Protein AF-A0ABD7N9N2-F1 (afdb_monomer_lite)

Foldseek 3Di:
DPQQDKFKWWWQKFAADPVGTDDRIDIAIDSDQVRRVVRVCVVGVGPDTDTPDTIDTCRVVVVVVVVVVVVVVVD

Radius of gyration: 14.67 Å; chains: 1; bounding box: 42×22×39 Å

Organism: NCBI:txid1463165

Structure (mmCIF, N/CA/C/O backbone):
data_AF-A0ABD7N9N2-F1
#
_entry.id   AF-A0ABD7N9N2-F1
#
loop_
_atom_site.group_PDB
_atom_site.id
_atom_site.type_symbol
_atom_site.label_atom_id
_atom_site.label_alt_id
_atom_site.label_comp_id
_atom_site.label_asym_id
_atom_site.label_entity_id
_atom_site.label_seq_id
_atom_site.pdbx_PDB_ins_code
_atom_site.Cartn_x
_atom_site.Cartn_y
_atom_site.Cartn_z
_atom_site.occupancy
_atom_site.B_iso_or_equiv
_atom_site.auth_seq_id
_atom_site.auth_comp_id
_atom_site.auth_asym_id
_atom_site.auth_atom_id
_atom_site.pdbx_PDB_model_num
ATOM 1 N N . MET A 1 1 ? 5.390 -14.867 21.607 1.00 49.28 1 MET A N 1
ATOM 2 C CA . MET A 1 1 ? 5.362 -13.849 20.535 1.00 49.28 1 MET A CA 1
ATOM 3 C C . MET A 1 1 ? 3.929 -13.363 20.434 1.00 49.28 1 MET A C 1
ATOM 5 O O . MET A 1 1 ? 3.061 -14.190 20.204 1.00 49.28 1 MET A O 1
ATOM 9 N N . GLN A 1 2 ? 3.656 -12.090 20.718 1.00 52.22 2 GLN A N 1
ATOM 10 C CA . GLN A 1 2 ? 2.315 -11.529 20.538 1.00 52.22 2 GLN A CA 1
ATOM 11 C C . GLN A 1 2 ? 2.111 -11.346 19.028 1.00 52.22 2 GLN A C 1
ATOM 13 O O . GLN A 1 2 ? 2.873 -10.619 18.392 1.00 52.22 2 GLN A O 1
ATOM 18 N N . THR A 1 3 ? 1.173 -12.077 18.430 1.00 63.19 3 THR A N 1
ATOM 19 C CA . THR A 1 3 ? 0.848 -11.934 17.008 1.00 63.19 3 THR A CA 1
ATOM 20 C C . THR A 1 3 ? 0.230 -10.553 16.822 1.00 63.19 3 THR A C 1
ATOM 22 O O . THR A 1 3 ? -0.825 -10.271 17.387 1.00 63.19 3 THR A O 1
ATOM 25 N N . GLN A 1 4 ? 0.910 -9.663 16.101 1.00 74.44 4 GLN A N 1
ATOM 26 C CA . GLN A 1 4 ? 0.367 -8.342 15.780 1.00 74.44 4 GLN A CA 1
ATOM 27 C C . GLN A 1 4 ? -0.958 -8.523 15.020 1.00 74.44 4 GLN A C 1
ATOM 29 O O . GLN A 1 4 ? -1.097 -9.482 14.273 1.00 74.44 4 GLN A O 1
ATOM 34 N N . ALA A 1 5 ? -1.969 -7.683 15.234 1.00 86.50 5 ALA A N 1
ATOM 35 C CA . ALA A 1 5 ? -3.218 -7.821 14.481 1.00 86.50 5 ALA A CA 1
ATOM 36 C C . ALA A 1 5 ? -2.988 -7.487 12.998 1.00 86.50 5 ALA A C 1
ATOM 38 O O . ALA A 1 5 ? -2.115 -6.679 12.675 1.00 86.50 5 ALA A O 1
ATOM 39 N N . MET A 1 6 ? -3.769 -8.092 12.101 1.00 93.69 6 MET A N 1
ATOM 40 C CA . MET A 1 6 ? -3.750 -7.708 10.692 1.00 93.69 6 MET A CA 1
ATOM 41 C C . MET A 1 6 ? -4.431 -6.349 10.518 1.00 93.69 6 MET A C 1
ATOM 43 O O . MET A 1 6 ? -5.487 -6.106 11.099 1.00 93.69 6 MET A O 1
ATOM 47 N N . ARG A 1 7 ? -3.808 -5.468 9.736 1.00 96.31 7 ARG A N 1
ATOM 48 C CA . ARG A 1 7 ? -4.206 -4.069 9.540 1.00 96.31 7 ARG A CA 1
ATOM 49 C C . ARG A 1 7 ? -4.347 -3.766 8.056 1.00 96.31 7 ARG A C 1
ATOM 51 O O . ARG A 1 7 ? -3.813 -4.506 7.224 1.00 96.31 7 ARG A O 1
ATOM 58 N N . VAL A 1 8 ? -5.044 -2.683 7.729 1.00 97.75 8 VAL A N 1
ATOM 59 C CA . VAL A 1 8 ? -5.186 -2.205 6.350 1.00 97.75 8 VAL A CA 1
ATOM 60 C C . VAL A 1 8 ? -4.274 -1.004 6.151 1.00 97.75 8 VAL A C 1
ATOM 62 O O . VAL A 1 8 ? -4.430 0.019 6.812 1.00 97.75 8 VAL A O 1
ATOM 65 N N . TYR A 1 9 ? -3.338 -1.124 5.215 1.00 98.12 9 TYR A N 1
ATOM 66 C CA . TYR A 1 9 ? -2.430 -0.051 4.836 1.00 98.12 9 TYR A CA 1
ATOM 67 C C . TYR A 1 9 ? -2.785 0.506 3.463 1.00 98.12 9 TYR A C 1
ATOM 69 O O . TYR A 1 9 ? -3.039 -0.255 2.527 1.00 98.12 9 TYR A O 1
ATOM 77 N N . GLN A 1 10 ? -2.743 1.825 3.323 1.00 98.44 10 GLN A N 1
ATOM 78 C CA . GLN A 1 10 ? -2.743 2.506 2.040 1.00 98.44 10 GLN A CA 1
ATOM 79 C C . GLN A 1 10 ? -1.304 2.717 1.572 1.00 98.44 10 GLN A C 1
ATOM 81 O O . GLN A 1 10 ? -0.477 3.308 2.260 1.00 98.44 10 GLN A O 1
ATOM 86 N N . ILE A 1 11 ? -1.017 2.224 0.375 1.00 98.38 11 ILE A N 1
ATOM 87 C CA . ILE A 1 11 ? 0.224 2.458 -0.348 1.00 98.38 11 ILE A CA 1
ATOM 88 C C . ILE A 1 11 ? -0.028 3.546 -1.382 1.00 98.38 11 ILE A C 1
ATOM 90 O O . ILE A 1 11 ? -0.941 3.408 -2.200 1.00 98.38 11 ILE A O 1
ATOM 94 N N . THR A 1 12 ? 0.828 4.566 -1.383 1.00 98.25 12 THR A N 1
ATOM 95 C CA . THR A 1 12 ? 0.895 5.558 -2.455 1.00 98.25 12 THR A CA 1
ATOM 96 C C . THR A 1 12 ? 2.091 5.238 -3.343 1.00 98.25 12 THR A C 1
ATOM 98 O O . THR A 1 12 ? 3.243 5.317 -2.913 1.00 98.25 12 THR A O 1
ATOM 101 N N . PHE A 1 13 ? 1.835 4.846 -4.585 1.00 98.06 13 PHE A N 1
ATOM 102 C CA . PHE A 1 13 ? 2.863 4.444 -5.540 1.00 98.06 13 PHE A CA 1
ATOM 103 C C . PHE A 1 13 ? 2.568 5.051 -6.904 1.00 98.06 13 PHE A C 1
ATOM 105 O O . PHE A 1 13 ? 1.437 5.021 -7.363 1.00 98.06 13 PHE A O 1
ATOM 112 N N . THR A 1 14 ? 3.579 5.565 -7.593 1.00 97.31 14 THR A N 1
ATOM 113 C CA . THR A 1 14 ? 3.430 5.967 -8.995 1.00 97.31 14 THR A CA 1
ATOM 114 C C . THR A 1 14 ? 4.386 5.163 -9.853 1.00 97.31 14 THR A C 1
ATOM 116 O O . THR A 1 14 ? 5.572 5.051 -9.547 1.00 97.31 14 THR A O 1
ATOM 119 N N . GLY A 1 15 ? 3.856 4.547 -10.906 1.00 96.50 15 GLY A N 1
ATOM 120 C CA . GLY A 1 15 ? 4.615 3.641 -11.748 1.00 96.50 15 GLY A CA 1
ATOM 121 C C . GLY A 1 15 ? 3.733 2.683 -12.532 1.00 96.50 15 GLY A C 1
ATOM 122 O O . GLY A 1 15 ? 2.525 2.884 -12.683 1.00 96.50 15 GLY A O 1
ATOM 123 N N . ARG A 1 16 ? 4.353 1.629 -13.057 1.00 97.00 16 ARG A N 1
ATOM 124 C CA . ARG A 1 16 ? 3.670 0.630 -13.882 1.00 97.00 16 ARG A CA 1
ATOM 125 C C . ARG A 1 16 ? 4.225 -0.771 -13.673 1.00 97.00 16 ARG A C 1
ATOM 127 O O . ARG A 1 16 ? 5.387 -0.944 -13.294 1.00 97.00 16 ARG A O 1
ATOM 134 N N . ASP A 1 17 ? 3.400 -1.757 -13.984 1.00 96.06 17 ASP A N 1
ATOM 135 C CA . ASP A 1 17 ? 3.809 -3.145 -14.161 1.00 96.06 17 ASP A CA 1
ATOM 136 C C . ASP A 1 17 ? 4.007 -3.457 -15.660 1.00 96.06 17 ASP A C 1
ATOM 138 O O . ASP A 1 17 ? 4.102 -2.559 -16.505 1.00 96.06 17 ASP A O 1
ATOM 142 N N . ALA A 1 18 ? 4.105 -4.744 -15.998 1.00 94.94 18 ALA A N 1
ATOM 143 C CA . ALA A 1 18 ? 4.216 -5.203 -17.382 1.00 94.94 18 ALA A CA 1
ATOM 144 C C . ALA A 1 18 ? 2.930 -5.005 -18.212 1.00 94.94 18 ALA A C 1
ATOM 146 O O . ALA A 1 18 ? 2.982 -5.077 -19.438 1.00 94.94 18 ALA A O 1
ATOM 147 N N . LYS A 1 19 ? 1.782 -4.794 -17.562 1.00 93.44 19 LYS A N 1
ATOM 148 C CA . LYS A 1 19 ? 0.451 -4.673 -18.172 1.00 93.44 19 LYS A CA 1
ATOM 149 C C . LYS A 1 19 ? -0.019 -3.222 -18.285 1.00 93.44 19 LYS A C 1
ATOM 151 O O . LYS A 1 19 ? -0.896 -2.946 -19.097 1.00 93.44 19 LYS A O 1
ATOM 156 N N . GLY A 1 20 ? 0.548 -2.300 -17.512 1.00 93.31 20 GLY A N 1
ATOM 157 C CA . GLY A 1 20 ? 0.203 -0.885 -17.567 1.00 93.31 20 GLY A CA 1
ATOM 158 C C . GLY A 1 20 ? 0.364 -0.170 -16.230 1.00 93.31 20 GLY A C 1
ATOM 159 O O . GLY A 1 20 ? 1.061 -0.624 -15.326 1.00 93.31 20 GLY A O 1
ATOM 160 N N . VAL A 1 21 ? -0.252 1.006 -16.131 1.00 92.69 21 VAL A N 1
ATOM 161 C CA . VAL A 1 21 ? -0.168 1.867 -14.944 1.00 92.69 21 VAL A CA 1
ATOM 162 C C . VAL A 1 21 ? -0.780 1.163 -13.729 1.00 92.69 21 VAL A C 1
ATOM 164 O O . VAL A 1 21 ? -1.886 0.630 -13.810 1.00 92.69 21 VAL A O 1
ATOM 167 N N . ILE A 1 22 ? -0.067 1.189 -12.601 1.00 95.81 22 ILE A N 1
ATOM 168 C CA . ILE A 1 22 ? -0.574 0.685 -11.317 1.00 95.81 22 ILE A CA 1
ATOM 169 C C . ILE A 1 22 ? -1.409 1.795 -10.653 1.00 95.81 22 ILE A C 1
ATOM 171 O O . ILE A 1 22 ? -0.995 2.957 -10.702 1.00 95.81 22 ILE A O 1
ATOM 175 N N . PRO A 1 23 ? -2.558 1.480 -10.021 1.00 95.31 23 PRO A N 1
ATOM 176 C CA . PRO A 1 23 ? -3.340 2.467 -9.281 1.00 95.31 23 PRO A CA 1
ATOM 177 C C . PRO A 1 23 ? -2.502 3.207 -8.236 1.00 95.31 23 PRO A C 1
ATOM 179 O O . PRO A 1 23 ? -1.798 2.579 -7.444 1.00 95.31 23 PRO A O 1
ATOM 182 N N . MET A 1 24 ? -2.621 4.539 -8.215 1.00 96.81 24 MET A N 1
ATOM 183 C CA . MET A 1 24 ? -1.781 5.379 -7.360 1.00 96.81 24 MET A CA 1
ATOM 184 C C . MET A 1 24 ? -1.969 5.085 -5.870 1.00 96.81 24 MET A C 1
ATOM 186 O O . MET A 1 24 ? -0.991 4.993 -5.134 1.00 96.81 24 MET A O 1
ATOM 190 N N . PHE A 1 25 ? -3.220 4.901 -5.446 1.00 97.12 25 PHE A N 1
ATOM 191 C CA . PHE A 1 25 ? -3.582 4.529 -4.083 1.00 97.12 25 PHE A CA 1
ATOM 192 C C . PHE A 1 25 ? -4.054 3.081 -4.064 1.00 97.12 25 PHE A C 1
ATOM 194 O O . PHE A 1 25 ? -5.000 2.714 -4.763 1.00 97.12 25 PHE A O 1
ATOM 201 N N . THR A 1 26 ? -3.396 2.248 -3.266 1.00 96.62 26 THR A N 1
ATOM 202 C CA . THR A 1 26 ? -3.708 0.822 -3.164 1.00 96.62 26 THR A CA 1
ATOM 203 C C . THR A 1 26 ? -3.833 0.409 -1.705 1.00 96.62 26 THR A C 1
ATOM 205 O O . THR A 1 26 ? -2.910 0.617 -0.925 1.00 96.62 26 THR A O 1
ATOM 208 N N . ARG A 1 27 ? -4.943 -0.243 -1.343 1.00 97.38 27 ARG A N 1
ATOM 209 C CA . ARG A 1 27 ? -5.134 -0.828 -0.008 1.00 97.38 27 ARG A CA 1
ATOM 210 C C . ARG A 1 27 ? -4.559 -2.249 0.046 1.00 97.38 27 ARG A C 1
ATOM 212 O O . ARG A 1 27 ? -4.804 -3.057 -0.856 1.00 97.38 27 ARG A O 1
ATOM 219 N N . VAL A 1 28 ? -3.796 -2.556 1.093 1.00 96.81 28 VAL A N 1
ATOM 220 C CA . VAL A 1 28 ? -3.137 -3.853 1.307 1.00 96.81 28 VAL A CA 1
ATOM 221 C C . VAL A 1 28 ? -3.276 -4.273 2.766 1.00 96.81 28 VAL A C 1
ATOM 223 O O . VAL A 1 28 ? -3.026 -3.479 3.668 1.00 96.81 28 VAL A O 1
ATOM 226 N N . ASN A 1 29 ? -3.619 -5.539 3.003 1.00 96.56 29 ASN A N 1
ATOM 227 C CA . ASN A 1 29 ? -3.636 -6.096 4.352 1.00 96.56 29 ASN A CA 1
ATOM 228 C C . ASN A 1 29 ? -2.231 -6.551 4.741 1.00 96.56 29 ASN A C 1
ATOM 230 O O . ASN A 1 29 ? -1.613 -7.339 4.021 1.00 96.56 29 ASN A O 1
ATOM 234 N N . ALA A 1 30 ? -1.736 -6.102 5.890 1.00 96.62 30 ALA A N 1
ATOM 235 C CA . ALA A 1 30 ? -0.452 -6.538 6.423 1.00 96.62 30 ALA A CA 1
ATOM 236 C C . ALA A 1 30 ? -0.380 -6.361 7.942 1.00 96.62 30 ALA A C 1
ATOM 238 O O . ALA A 1 30 ? -1.194 -5.677 8.549 1.00 96.62 30 ALA A O 1
ATOM 239 N N . MET A 1 31 ? 0.627 -6.976 8.557 1.00 95.12 31 MET A N 1
ATOM 240 C CA . MET A 1 31 ? 0.880 -6.859 10.001 1.00 95.12 31 MET A CA 1
ATOM 241 C C . MET A 1 31 ? 1.635 -5.571 10.353 1.00 95.12 31 MET A C 1
ATOM 243 O O . MET A 1 31 ? 1.553 -5.075 11.468 1.00 95.12 31 MET A O 1
ATOM 247 N N . THR A 1 32 ? 2.410 -5.054 9.396 1.00 95.94 32 THR A N 1
ATOM 248 C CA . THR A 1 32 ? 3.253 -3.860 9.529 1.00 95.94 32 THR A CA 1
ATOM 249 C C . THR A 1 32 ? 3.297 -3.112 8.200 1.00 95.94 32 THR A C 1
ATOM 251 O O . THR A 1 32 ? 3.110 -3.729 7.147 1.00 95.94 32 THR A O 1
ATOM 254 N N . GLY A 1 33 ? 3.663 -1.826 8.220 1.00 95.31 33 GLY A N 1
ATOM 255 C CA . GLY A 1 33 ? 3.890 -1.050 6.994 1.00 95.31 33 GLY A CA 1
ATOM 256 C C . GLY A 1 33 ? 4.934 -1.691 6.066 1.00 95.31 33 GLY A C 1
ATOM 257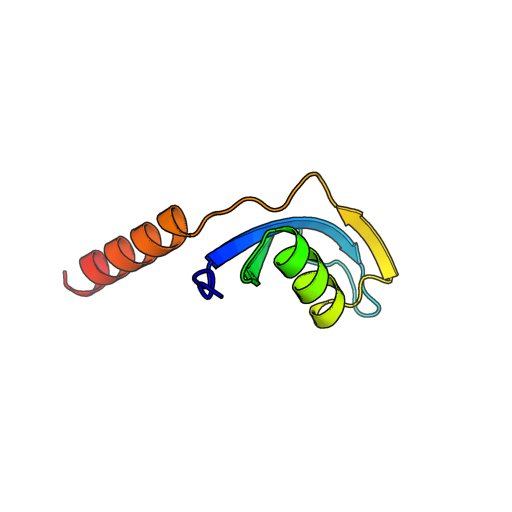 O O . GLY A 1 33 ? 4.692 -1.871 4.875 1.00 95.31 33 GLY A O 1
ATOM 258 N N . LYS A 1 34 ? 6.061 -2.183 6.601 1.00 96.75 34 LYS A N 1
ATOM 259 C CA . LYS A 1 34 ? 7.053 -2.920 5.790 1.00 96.75 34 LYS A CA 1
ATOM 260 C C . LYS A 1 34 ? 6.456 -4.181 5.147 1.00 96.75 34 LYS A C 1
ATOM 262 O O . LYS A 1 34 ? 6.775 -4.507 4.003 1.00 96.75 34 LYS A O 1
ATOM 267 N N . GLY A 1 35 ? 5.576 -4.877 5.868 1.00 97.25 35 GLY A N 1
ATOM 268 C CA . GLY A 1 35 ? 4.799 -5.990 5.327 1.00 97.25 35 GLY A CA 1
ATOM 269 C C . GLY A 1 35 ? 3.866 -5.562 4.191 1.00 97.25 35 GLY A C 1
ATOM 270 O O . GLY A 1 35 ? 3.764 -6.281 3.201 1.00 97.25 35 GLY A O 1
ATOM 271 N N . ALA A 1 36 ? 3.251 -4.381 4.288 1.00 97.69 36 ALA A N 1
ATOM 272 C CA . ALA A 1 36 ? 2.384 -3.833 3.247 1.00 97.69 36 ALA A CA 1
ATOM 273 C C . ALA A 1 36 ? 3.152 -3.530 1.954 1.00 97.69 36 ALA A C 1
ATOM 275 O O . ALA A 1 36 ? 2.686 -3.895 0.876 1.00 97.69 36 ALA A O 1
ATOM 276 N N . ILE A 1 37 ? 4.361 -2.958 2.051 1.00 97.88 37 ILE A N 1
ATOM 277 C CA . ILE A 1 37 ? 5.248 -2.753 0.891 1.00 97.88 37 ILE A CA 1
ATOM 278 C C . ILE A 1 37 ? 5.566 -4.092 0.221 1.00 97.88 37 ILE A C 1
ATOM 280 O O . ILE A 1 37 ? 5.443 -4.223 -0.997 1.00 97.88 37 ILE A O 1
ATOM 284 N N . LYS A 1 38 ? 5.948 -5.107 1.007 1.00 97.88 38 LYS A N 1
ATOM 285 C CA . LYS A 1 38 ? 6.262 -6.438 0.473 1.00 97.88 38 LYS A CA 1
ATOM 286 C C . LYS A 1 38 ? 5.057 -7.049 -0.249 1.00 97.88 38 LYS A C 1
ATOM 288 O O . LYS A 1 38 ? 5.188 -7.462 -1.398 1.00 97.88 38 LYS A O 1
ATOM 293 N N . ALA A 1 39 ? 3.889 -7.043 0.389 1.00 97.69 39 ALA A N 1
ATOM 294 C CA . ALA A 1 39 ? 2.660 -7.574 -0.192 1.00 97.69 39 ALA A CA 1
ATOM 295 C C . ALA A 1 39 ? 2.229 -6.805 -1.459 1.00 97.69 39 ALA A C 1
ATOM 297 O O . ALA A 1 39 ? 1.768 -7.415 -2.424 1.00 97.69 39 ALA A O 1
ATOM 298 N N . PHE A 1 40 ? 2.430 -5.483 -1.502 1.00 97.81 40 PHE A N 1
ATOM 299 C CA . PHE A 1 40 ? 2.217 -4.677 -2.706 1.00 97.81 40 PHE A CA 1
ATOM 300 C C . PHE A 1 40 ? 3.126 -5.124 -3.860 1.00 97.81 40 PHE A C 1
ATOM 302 O O . PHE A 1 40 ? 2.636 -5.387 -4.959 1.00 97.81 40 PHE A O 1
ATOM 309 N N . ILE A 1 41 ? 4.433 -5.257 -3.612 1.00 97.25 41 ILE A N 1
ATOM 310 C CA . ILE A 1 41 ? 5.413 -5.663 -4.632 1.00 97.25 41 ILE A CA 1
ATOM 311 C C . ILE A 1 41 ? 5.113 -7.075 -5.145 1.00 97.25 41 ILE A C 1
ATOM 313 O O . ILE A 1 41 ? 5.156 -7.306 -6.351 1.00 97.25 41 ILE A O 1
ATOM 317 N N . GLU A 1 42 ? 4.769 -8.011 -4.261 1.00 96.94 42 GLU A N 1
ATOM 318 C CA . GLU A 1 42 ? 4.424 -9.386 -4.644 1.00 96.94 42 GLU A CA 1
ATOM 319 C C . GLU A 1 42 ? 3.161 -9.447 -5.513 1.00 96.94 42 GLU A C 1
ATOM 321 O O . GLU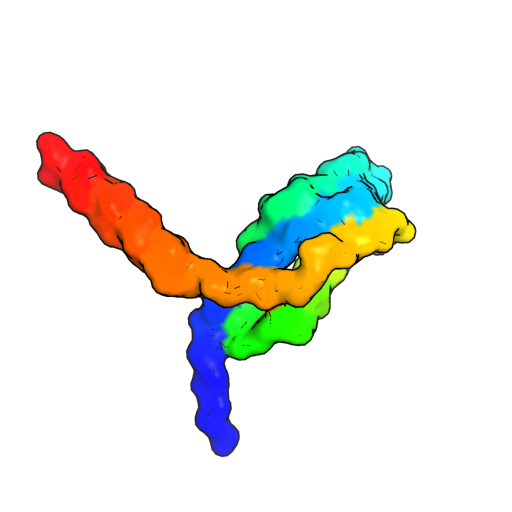 A 1 42 ? 3.117 -10.206 -6.488 1.00 96.94 42 GLU A O 1
ATOM 326 N N . ARG A 1 43 ? 2.155 -8.622 -5.194 1.00 95.62 43 ARG A N 1
ATOM 327 C CA . ARG A 1 43 ? 0.884 -8.558 -5.925 1.00 95.62 43 ARG A CA 1
ATOM 328 C C . ARG A 1 43 ? 1.024 -7.894 -7.292 1.00 95.62 43 ARG A C 1
ATOM 330 O O . ARG A 1 43 ? 0.535 -8.446 -8.275 1.00 95.62 43 ARG A O 1
ATOM 337 N N . TYR A 1 44 ? 1.642 -6.716 -7.351 1.00 95.88 44 TYR A N 1
ATOM 338 C CA . TYR A 1 44 ? 1.651 -5.882 -8.559 1.00 95.88 44 TYR A CA 1
ATOM 339 C C . TYR A 1 44 ? 2.911 -6.033 -9.405 1.00 95.88 44 TYR A C 1
ATOM 341 O O . TYR A 1 44 ? 2.870 -5.726 -10.590 1.00 95.88 44 TYR A O 1
ATOM 349 N N . LYS A 1 45 ? 4.018 -6.522 -8.833 1.00 96.88 45 LYS A N 1
ATOM 350 C CA . LYS A 1 45 ? 5.303 -6.703 -9.529 1.00 96.88 45 LYS A CA 1
ATOM 351 C C . LYS A 1 45 ? 5.690 -5.463 -10.357 1.00 96.88 45 LYS A C 1
ATOM 353 O O . L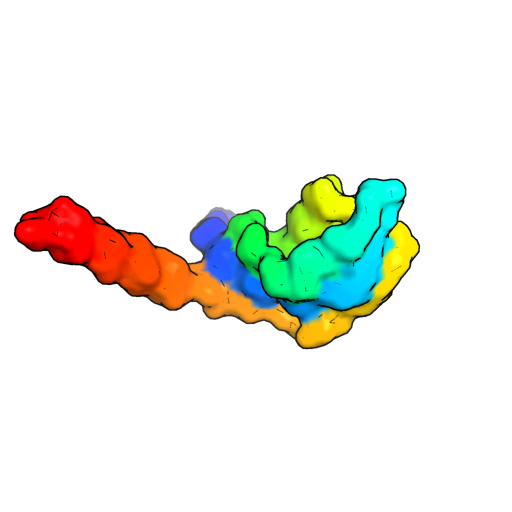YS A 1 45 ? 5.866 -5.575 -11.574 1.00 96.88 45 LYS A O 1
ATOM 358 N N . PRO A 1 46 ? 5.779 -4.276 -9.723 1.00 97.12 46 PRO A N 1
ATOM 359 C CA . PRO A 1 46 ? 6.107 -3.046 -10.430 1.00 97.12 46 PRO A CA 1
ATOM 360 C C . PRO A 1 46 ? 7.452 -3.190 -11.147 1.00 97.12 46 PRO A C 1
ATOM 362 O O 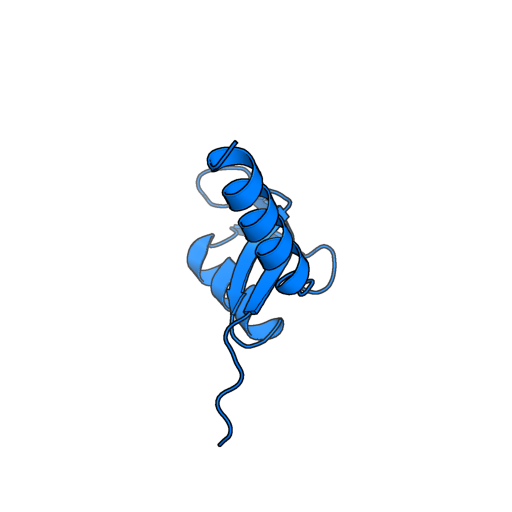. PRO A 1 46 ? 8.426 -3.669 -10.570 1.00 97.12 46 PRO A O 1
ATOM 365 N N . VAL A 1 47 ? 7.498 -2.764 -12.408 1.00 97.06 47 VAL A N 1
ATOM 366 C CA . VAL A 1 47 ? 8.722 -2.777 -13.227 1.00 97.06 47 VAL A CA 1
ATOM 367 C C . VAL A 1 47 ? 9.454 -1.442 -13.110 1.00 97.06 47 VAL A C 1
ATOM 369 O O . VAL A 1 47 ? 10.678 -1.395 -13.156 1.00 97.06 47 VAL A O 1
ATOM 372 N N . GLN A 1 48 ? 8.703 -0.353 -12.945 1.00 95.56 48 GLN A N 1
ATOM 373 C CA . GLN A 1 48 ? 9.242 0.982 -12.710 1.00 95.56 48 GLN A CA 1
ATOM 374 C C . GLN A 1 48 ? 8.307 1.790 -11.818 1.00 95.56 48 GLN A C 1
ATOM 376 O O . GLN A 1 48 ? 7.089 1.585 -11.845 1.00 95.56 48 GLN A O 1
ATOM 381 N N . GLY A 1 49 ? 8.879 2.740 -11.084 1.00 96.00 49 GLY A N 1
ATOM 382 C CA . GLY A 1 49 ? 8.136 3.677 -10.255 1.00 96.00 49 GLY A CA 1
ATOM 383 C C . GLY A 1 49 ? 8.780 3.923 -8.902 1.00 96.00 49 GLY A C 1
ATOM 384 O O . GLY A 1 49 ? 9.878 3.442 -8.616 1.00 96.00 49 GLY A O 1
ATOM 385 N N . TRP A 1 50 ? 8.067 4.673 -8.073 1.00 97.44 50 TRP A N 1
ATOM 386 C CA . TRP A 1 50 ? 8.503 5.064 -6.741 1.00 97.44 50 TRP A CA 1
ATOM 387 C C . TRP A 1 50 ? 7.328 5.093 -5.764 1.00 97.44 50 TRP A C 1
ATOM 389 O O . TRP A 1 50 ? 6.212 5.501 -6.099 1.00 97.44 50 TRP A O 1
ATOM 399 N N . PHE A 1 51 ? 7.608 4.656 -4.535 1.00 97.75 51 PHE A N 1
ATOM 400 C CA . PHE A 1 51 ? 6.724 4.874 -3.396 1.00 97.75 51 PHE A CA 1
ATOM 401 C C . PHE A 1 51 ? 6.766 6.354 -3.017 1.00 97.75 51 PHE A C 1
ATOM 403 O O . PHE A 1 51 ? 7.840 6.950 -2.931 1.00 97.75 51 PHE A O 1
ATOM 410 N N . LEU A 1 52 ? 5.595 6.943 -2.801 1.00 97.12 52 LEU A N 1
ATOM 411 C CA . LEU A 1 52 ? 5.429 8.350 -2.450 1.00 97.12 52 LEU A CA 1
ATOM 412 C C . LEU A 1 52 ? 5.228 8.497 -0.938 1.00 97.12 52 LEU A C 1
ATOM 414 O O . LEU A 1 52 ? 4.213 9.019 -0.486 1.00 97.12 52 LEU A O 1
ATOM 418 N N . GLY A 1 53 ? 6.201 8.003 -0.172 1.00 96.88 53 GLY A N 1
ATOM 419 C CA . GLY A 1 53 ? 6.179 7.987 1.290 1.00 96.88 53 GLY A CA 1
ATOM 420 C C . GLY A 1 53 ? 5.941 6.600 1.883 1.00 96.88 53 GLY A C 1
ATOM 421 O O . GLY A 1 53 ? 5.934 5.587 1.178 1.00 96.88 53 GLY A O 1
ATOM 422 N N . ASP A 1 54 ? 5.780 6.578 3.203 1.00 97.75 54 ASP A N 1
ATOM 423 C CA . ASP A 1 54 ? 5.532 5.355 3.956 1.00 97.75 54 ASP A CA 1
ATOM 424 C C . ASP A 1 54 ? 4.069 4.891 3.826 1.00 97.75 54 ASP A C 1
ATOM 426 O O . ASP A 1 54 ? 3.174 5.702 3.583 1.00 97.75 54 ASP A O 1
ATOM 430 N N . PRO A 1 55 ? 3.797 3.586 4.003 1.00 97.81 55 PRO A N 1
ATOM 431 C CA . PRO A 1 55 ? 2.439 3.061 4.067 1.00 97.81 55 PRO A CA 1
ATOM 432 C C . PRO A 1 55 ? 1.652 3.684 5.220 1.00 97.81 55 PRO A C 1
ATOM 434 O O . PRO A 1 55 ? 2.087 3.636 6.372 1.00 97.81 55 PRO A O 1
ATOM 437 N N . GLU A 1 56 ? 0.464 4.190 4.920 1.00 98.12 56 GLU A N 1
ATOM 438 C CA . GLU A 1 56 ? -0.429 4.796 5.904 1.00 98.12 56 GLU A CA 1
ATOM 439 C C . GLU A 1 56 ? -1.380 3.742 6.475 1.00 98.12 56 GLU A C 1
ATOM 441 O O . GLU A 1 56 ? -2.013 3.003 5.723 1.00 98.12 56 GLU A O 1
ATOM 446 N N . ASP A 1 57 ? -1.484 3.642 7.798 1.00 97.44 57 ASP A N 1
ATOM 447 C CA . ASP A 1 57 ? -2.426 2.733 8.454 1.00 97.44 57 ASP A CA 1
ATOM 448 C C . ASP A 1 57 ? -3.829 3.338 8.455 1.00 97.44 57 ASP A C 1
ATOM 450 O O . ASP A 1 57 ? -4.100 4.293 9.177 1.00 97.44 57 ASP A O 1
ATOM 454 N N . ILE A 1 58 ? -4.724 2.776 7.650 1.00 97.56 58 ILE A N 1
ATOM 455 C CA . ILE A 1 58 ? -6.088 3.287 7.460 1.00 97.56 58 ILE A CA 1
ATOM 456 C C . ILE A 1 58 ? -7.141 2.348 8.055 1.00 97.56 58 ILE A C 1
ATOM 458 O O . ILE A 1 58 ? -8.304 2.393 7.659 1.00 97.56 58 ILE A O 1
ATOM 462 N N . THR A 1 59 ? -6.744 1.463 8.974 1.00 96.69 59 THR A N 1
ATOM 463 C CA . THR A 1 59 ? -7.627 0.426 9.533 1.00 96.69 59 THR A CA 1
ATOM 464 C C . THR A 1 59 ? -8.907 1.028 10.114 1.00 96.69 59 THR A C 1
ATOM 466 O O . THR A 1 59 ? -10.002 0.596 9.756 1.00 96.69 59 THR A O 1
ATOM 469 N N . ASP A 1 60 ? -8.770 2.081 10.921 1.00 95.50 60 ASP A N 1
ATOM 470 C CA . ASP A 1 60 ? -9.899 2.749 11.574 1.00 95.50 60 ASP A CA 1
ATOM 471 C C . ASP A 1 60 ? -10.828 3.425 10.551 1.00 95.50 60 ASP A C 1
ATOM 473 O O . ASP A 1 60 ? -12.047 3.425 10.715 1.00 95.50 60 ASP A O 1
ATOM 477 N N . ASN A 1 61 ? -10.272 3.981 9.469 1.00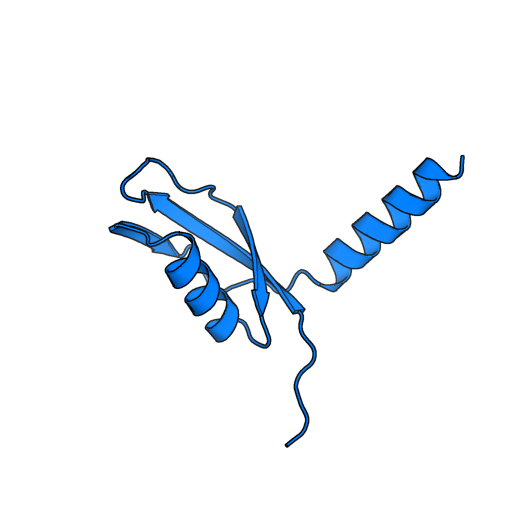 96.44 61 ASN A N 1
ATOM 478 C CA . ASN A 1 61 ? -11.059 4.601 8.401 1.00 96.44 61 ASN A CA 1
ATOM 479 C C . ASN A 1 61 ? -11.880 3.549 7.652 1.00 96.44 61 ASN A C 1
ATOM 481 O O . ASN A 1 61 ? -13.064 3.758 7.415 1.00 96.44 61 ASN A O 1
ATOM 485 N N . VAL A 1 62 ? -11.274 2.406 7.323 1.00 94.00 62 VAL A N 1
ATOM 486 C CA . VAL A 1 62 ? -11.962 1.307 6.627 1.00 94.00 62 VAL A CA 1
ATOM 487 C C . VAL A 1 62 ? -13.070 0.707 7.492 1.00 94.00 62 VAL A C 1
ATOM 489 O O . VAL A 1 62 ? -14.133 0.378 6.972 1.00 94.00 62 VAL A O 1
ATOM 492 N N . GLN A 1 63 ? -12.852 0.582 8.803 1.00 93.69 63 GLN A N 1
ATOM 493 C CA . GLN A 1 63 ? -13.892 0.118 9.725 1.00 93.69 63 GLN A CA 1
ATOM 494 C C . GLN A 1 63 ? -15.080 1.080 9.759 1.00 93.69 63 GLN A C 1
ATOM 496 O O . GLN A 1 63 ? -16.215 0.644 9.590 1.00 93.69 63 GLN A O 1
ATOM 501 N N . LYS A 1 64 ? -14.825 2.388 9.870 1.00 94.81 64 LYS A N 1
ATOM 502 C CA . LYS A 1 64 ? -15.886 3.405 9.822 1.00 94.81 64 LYS A CA 1
ATOM 503 C C . LYS A 1 64 ? -16.643 3.400 8.494 1.00 94.81 64 LYS A C 1
ATOM 505 O O . LYS A 1 64 ? -17.866 3.456 8.503 1.00 94.81 64 LYS A O 1
ATOM 510 N N . GLU A 1 65 ? -15.939 3.289 7.364 1.00 92.75 65 GLU A N 1
ATOM 511 C CA . GLU A 1 65 ? -16.562 3.166 6.035 1.00 92.75 65 GLU A CA 1
ATOM 512 C C . GLU A 1 65 ? -17.518 1.960 5.971 1.00 92.75 65 GLU A C 1
ATOM 514 O O . GLU A 1 65 ? -18.614 2.067 5.420 1.00 92.75 65 GLU A O 1
ATOM 519 N N . ALA A 1 66 ? -17.124 0.818 6.548 1.00 92.06 66 ALA A N 1
ATOM 520 C CA . ALA A 1 66 ? -17.959 -0.380 6.597 1.00 92.06 66 ALA A CA 1
ATOM 521 C C . ALA A 1 66 ? -19.192 -0.187 7.497 1.00 92.06 66 ALA A C 1
ATOM 523 O O . ALA A 1 66 ? -20.308 -0.476 7.067 1.00 92.06 66 ALA A O 1
ATOM 524 N N . GLU A 1 67 ? -19.011 0.367 8.698 1.00 93.12 67 GLU A N 1
ATOM 525 C CA . GLU A 1 67 ? -20.107 0.671 9.630 1.00 93.12 67 GLU A CA 1
ATOM 526 C C . GLU A 1 67 ? -21.124 1.654 9.021 1.00 93.12 67 GLU A C 1
ATOM 528 O O . GLU A 1 67 ? -22.339 1.473 9.141 1.00 93.12 67 GLU A O 1
ATOM 533 N N . GLU A 1 68 ? -20.651 2.692 8.326 1.00 92.56 68 GLU A N 1
ATOM 534 C CA . GLU A 1 68 ? -21.514 3.654 7.636 1.00 92.56 68 GLU A CA 1
ATOM 535 C C . GLU A 1 68 ? -22.270 3.020 6.465 1.00 92.56 68 GLU A C 1
ATOM 537 O O . GLU A 1 68 ? -23.467 3.279 6.291 1.00 92.56 68 GLU A O 1
ATOM 542 N N . ALA A 1 69 ? -21.604 2.175 5.673 1.00 90.50 69 ALA A N 1
ATOM 543 C CA . ALA A 1 69 ? -22.238 1.451 4.578 1.00 90.50 69 ALA A CA 1
ATOM 544 C C . ALA A 1 69 ? -23.341 0.509 5.088 1.00 90.50 69 ALA A C 1
ATOM 546 O O . ALA A 1 69 ? -24.442 0.503 4.533 1.00 90.50 69 ALA A O 1
ATOM 547 N N . GLU A 1 70 ? -23.089 -0.224 6.175 1.00 89.44 70 GLU A N 1
ATOM 548 C CA . GLU A 1 70 ? -24.083 -1.085 6.825 1.00 89.44 70 GLU A CA 1
ATOM 549 C C . GLU A 1 70 ? -25.275 -0.282 7.352 1.00 89.44 70 GLU A C 1
ATOM 551 O O . GLU A 1 70 ? -26.429 -0.639 7.099 1.00 89.44 70 GLU A O 1
ATOM 556 N N . ARG A 1 71 ? -25.020 0.848 8.022 1.00 88.94 71 ARG A N 1
ATOM 557 C CA . ARG A 1 71 ? -26.078 1.733 8.523 1.00 88.94 71 ARG A CA 1
ATOM 558 C C . ARG A 1 71 ? -26.957 2.287 7.402 1.00 88.94 71 ARG A C 1
ATOM 560 O O . ARG A 1 71 ? -28.153 2.480 7.610 1.00 88.94 71 ARG A O 1
ATOM 567 N N . ASN A 1 72 ? -26.376 2.586 6.243 1.00 84.00 72 ASN A N 1
ATOM 568 C CA . ASN A 1 72 ? -27.122 3.088 5.092 1.00 84.00 72 ASN A CA 1
ATOM 569 C C . ASN A 1 72 ? -27.906 1.983 4.375 1.00 84.00 72 ASN A C 1
ATOM 571 O O . ASN A 1 72 ? -28.978 2.267 3.860 1.00 84.00 72 ASN A O 1
ATOM 575 N N . ALA A 1 73 ? -27.415 0.740 4.371 1.00 83.94 73 ALA A N 1
ATOM 576 C CA . ALA A 1 73 ? -28.111 -0.397 3.765 1.00 83.94 73 ALA A CA 1
ATOM 577 C C . ALA A 1 73 ? -29.339 -0.870 4.569 1.00 83.94 73 ALA A C 1
ATOM 579 O O . ALA A 1 73 ? -30.208 -1.545 4.026 1.00 83.94 73 ALA A O 1
ATOM 580 N N . GLN A 1 74 ? -29.404 -0.538 5.861 1.00 74.50 74 GLN A N 1
ATOM 581 C CA . GLN A 1 74 ? -30.515 -0.882 6.758 1.00 74.50 74 GLN A CA 1
ATOM 582 C C . GLN A 1 74 ? -31.622 0.191 6.819 1.00 74.50 74 GLN A C 1
ATOM 584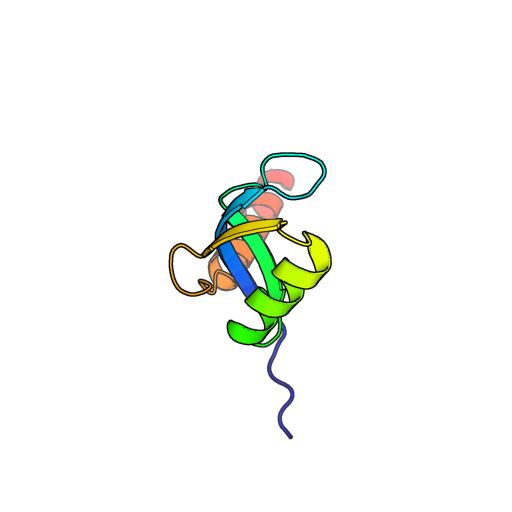 O O . GLN A 1 74 ? -32.584 0.021 7.570 1.00 74.50 74 GLN A O 1
ATOM 589 N N . LYS A 1 75 ? -31.483 1.296 6.075 1.00 57.09 75 LYS A N 1
ATOM 590 C CA . LYS A 1 75 ? -32.497 2.354 5.937 1.00 57.09 75 LYS A CA 1
ATOM 591 C C . LYS A 1 75 ? -33.276 2.200 4.641 1.00 57.09 75 LYS A C 1
ATOM 593 O O . LYS A 1 75 ? -34.485 2.511 4.682 1.00 57.09 75 LYS A O 1
#

Secondary structure (DSSP, 8-state):
---PPPEEEEEEEEEE-SSSBPPSEEEEEESSHHHHHHHHHHHH--SEEEE-SSPEE-HHHHHHHHHHHHHHHT-

Sequence (75 aa):
MQTQAMRVYQITFTGRDAKGVIPMFTRVNAMTGKGAIKAFIERYKPVQGWFLGDPEDITDNVQKEAEEAERNAQK

pLDDT: mean 92.81, std 10.02, range [49.28, 98.44]